Protein AF-A0A839Z1C5-F1 (afdb_monomer)

Secondary structure (DSSP, 8-state):
-HHHHHH-SEEE-SSPPPGGG--SSEEE-HHHHHHHSSEEEE-SSS-EEEEHHHHHTT-GGGTTSSTTS--

Solvent-accessible surface area (backbone atoms only — not comparable to full-atom values): 4427 Å² total; per-residue (Å²): 110,51,68,61,35,39,71,27,53,66,43,77,40,85,54,74,71,64,78,91,26,55,30,72,73,39,73,43,22,36,64,51,36,71,63,31,49,57,76,48,81,44,92,52,102,72,67,49,76,49,36,47,43,74,74,61,58,92,49,79,91,58,77,75,74,66,79,69,77,83,111

Foldseek 3Di:
DLVVLCDAQEDAEAADDDPSSHHPHYYHYVVNCVVQPDWDWDPDPDTDIHGPPVVVDDDPVVPPVPPVVPD

Sequence (71 aa):
MIHACAAADIVVAERRKPRAGTPRWLKLDRLALEEGGGLAIYFERTPRIKSVRDRVGAHPWRAGADRRKDQ

Structure (mmCIF, N/CA/C/O backbone):
data_AF-A0A839Z1C5-F1
#
_entry.id   AF-A0A839Z1C5-F1
#
loop_
_atom_site.group_PDB
_atom_site.id
_atom_site.type_symbol
_atom_site.label_atom_id
_atom_site.label_alt_id
_atom_site.label_comp_id
_atom_site.label_asym_id
_atom_site.label_entity_id
_atom_site.label_seq_id
_atom_site.pdbx_PDB_ins_code
_atom_site.Cartn_x
_atom_site.Cartn_y
_atom_site.Cartn_z
_atom_site.occupancy
_atom_site.B_iso_or_equiv
_atom_site.auth_seq_id
_atom_site.auth_comp_id
_atom_site.auth_asym_id
_atom_site.auth_atom_id
_atom_site.pdbx_PDB_model_num
ATOM 1 N N . MET A 1 1 ? -13.474 14.490 7.118 1.00 72.19 1 MET A N 1
ATOM 2 C CA . MET A 1 1 ? -12.975 13.437 6.195 1.00 72.19 1 MET A CA 1
ATOM 3 C C . MET A 1 1 ? -11.869 12.555 6.788 1.00 72.19 1 MET A C 1
ATOM 5 O O . MET A 1 1 ? -11.863 11.374 6.483 1.00 72.19 1 MET A O 1
ATOM 9 N N . ILE A 1 2 ? -10.976 13.065 7.654 1.00 84.38 2 ILE A N 1
ATOM 10 C CA . ILE A 1 2 ? -9.922 12.266 8.327 1.00 84.38 2 ILE A CA 1
ATOM 11 C C . ILE A 1 2 ? -10.485 11.020 9.033 1.00 84.38 2 ILE A C 1
ATOM 13 O O . ILE A 1 2 ? -9.961 9.930 8.832 1.00 84.38 2 ILE A O 1
ATOM 17 N N . HIS A 1 3 ? -11.591 11.165 9.770 1.00 88.06 3 HIS A N 1
ATOM 18 C CA . HIS A 1 3 ? -12.241 10.052 10.473 1.00 88.06 3 HIS A CA 1
ATOM 19 C C . HIS A 1 3 ? -12.699 8.922 9.543 1.00 88.06 3 HIS A C 1
ATOM 21 O O . HIS A 1 3 ? -12.486 7.759 9.857 1.00 88.06 3 HIS A O 1
ATOM 27 N N . ALA A 1 4 ? -13.265 9.250 8.379 1.00 87.25 4 ALA A N 1
ATOM 28 C CA . ALA A 1 4 ? -13.689 8.240 7.411 1.00 87.25 4 ALA A CA 1
ATOM 29 C C . ALA A 1 4 ? -12.490 7.473 6.830 1.00 87.25 4 ALA A C 1
ATOM 31 O O . ALA A 1 4 ? -12.549 6.258 6.694 1.00 87.25 4 ALA A O 1
ATOM 32 N N . CYS A 1 5 ? -11.377 8.163 6.547 1.00 90.75 5 CYS A N 1
ATOM 33 C CA . CYS A 1 5 ? -10.151 7.500 6.099 1.00 90.75 5 CYS A CA 1
ATOM 34 C C . CYS A 1 5 ? -9.559 6.591 7.183 1.00 90.75 5 CYS A C 1
ATOM 36 O O . CYS A 1 5 ? -9.132 5.489 6.868 1.00 90.75 5 CYS A O 1
ATOM 38 N N . ALA A 1 6 ? -9.546 7.040 8.441 1.00 91.56 6 ALA A N 1
ATOM 39 C CA . ALA A 1 6 ? -9.029 6.257 9.563 1.00 91.56 6 ALA A CA 1
ATOM 40 C C . ALA A 1 6 ? -9.897 5.024 9.879 1.00 91.56 6 ALA A C 1
ATOM 42 O O . ALA A 1 6 ? -9.387 4.012 10.351 1.00 91.56 6 ALA A O 1
ATOM 43 N N . ALA A 1 7 ? -11.203 5.101 9.608 1.00 93.44 7 ALA A N 1
ATOM 44 C CA . ALA A 1 7 ? -12.129 3.986 9.781 1.00 93.44 7 ALA A CA 1
ATOM 45 C C . ALA A 1 7 ? -12.086 2.972 8.625 1.00 93.44 7 ALA A C 1
ATOM 47 O O . ALA A 1 7 ? -12.486 1.827 8.813 1.00 93.44 7 ALA A O 1
ATOM 48 N N . ALA A 1 8 ? -11.618 3.374 7.443 1.00 94.62 8 ALA A N 1
ATOM 49 C CA . ALA A 1 8 ? -11.553 2.509 6.275 1.0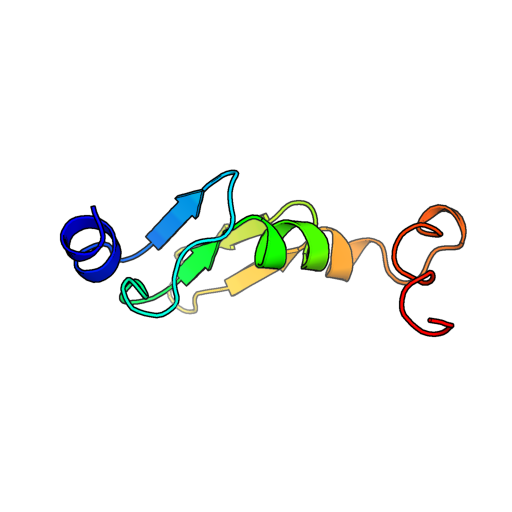0 94.62 8 ALA A CA 1
ATOM 50 C C . ALA A 1 8 ? -10.383 1.518 6.353 1.00 94.62 8 ALA A C 1
ATOM 52 O O . ALA A 1 8 ? -9.289 1.845 6.822 1.00 94.62 8 ALA A O 1
ATOM 53 N N . ASP A 1 9 ? -10.586 0.320 5.806 1.00 95.19 9 ASP A N 1
ATOM 54 C CA . ASP A 1 9 ? -9.504 -0.652 5.640 1.00 95.19 9 ASP A CA 1
ATOM 55 C C . ASP A 1 9 ? -8.560 -0.240 4.505 1.00 95.19 9 ASP A C 1
ATOM 57 O O . ASP A 1 9 ? -7.335 -0.297 4.646 1.00 95.19 9 ASP A O 1
ATOM 61 N N . ILE A 1 10 ? -9.126 0.248 3.398 1.00 94.62 10 ILE A N 1
ATOM 62 C CA . ILE A 1 10 ? -8.384 0.666 2.208 1.00 94.62 10 ILE A CA 1
ATOM 63 C C . ILE A 1 10 ? -8.881 2.028 1.741 1.00 94.62 10 ILE A C 1
ATOM 65 O O . ILE A 1 10 ? -10.077 2.240 1.555 1.00 94.62 10 ILE A O 1
ATOM 69 N N . VAL A 1 11 ? -7.947 2.944 1.498 1.00 95.19 11 VAL A N 1
ATOM 70 C CA . VAL A 1 11 ? -8.233 4.255 0.905 1.00 95.19 11 VAL A CA 1
ATOM 71 C C . VAL A 1 11 ? -7.503 4.370 -0.422 1.00 95.19 11 VAL A C 1
ATOM 73 O O . VAL A 1 11 ? -6.278 4.263 -0.464 1.00 95.19 11 VAL A O 1
ATOM 76 N N . VAL A 1 12 ? -8.253 4.662 -1.486 1.00 94.00 12 VAL A N 1
ATOM 77 C CA . VAL A 1 12 ? -7.721 5.030 -2.803 1.00 94.00 12 VAL A CA 1
ATOM 78 C C . VAL A 1 12 ? -8.074 6.485 -3.078 1.00 94.00 12 VAL A C 1
ATOM 80 O O . VAL A 1 12 ? -9.223 6.894 -2.905 1.00 94.00 12 VAL A O 1
ATOM 83 N N . ALA A 1 13 ? -7.091 7.292 -3.465 1.00 92.88 13 ALA A N 1
ATOM 84 C CA . ALA A 1 13 ? -7.324 8.698 -3.758 1.00 92.88 13 ALA A CA 1
ATOM 85 C C . ALA A 1 13 ? -6.351 9.259 -4.794 1.00 92.88 13 ALA A C 1
ATOM 87 O O . ALA A 1 13 ? -5.148 9.030 -4.731 1.00 92.88 13 ALA A O 1
ATOM 88 N N . GLU A 1 14 ? -6.870 10.109 -5.678 1.00 91.12 14 GLU A N 1
ATOM 89 C CA . GLU A 1 14 ? -6.074 10.818 -6.687 1.00 91.12 14 GLU A CA 1
ATOM 90 C C . GLU A 1 14 ? -5.055 11.796 -6.068 1.00 91.12 14 GLU A C 1
ATOM 92 O O . GLU A 1 14 ? -3.985 12.035 -6.618 1.00 91.12 14 GLU A O 1
ATOM 97 N N . ARG A 1 15 ? -5.368 12.374 -4.900 1.00 91.50 15 ARG A N 1
ATOM 98 C CA . ARG A 1 15 ? -4.520 13.354 -4.196 1.00 91.50 15 ARG A CA 1
ATOM 99 C C . ARG A 1 15 ? -3.824 12.721 -2.994 1.00 91.50 15 ARG A C 1
ATOM 101 O O . ARG A 1 15 ? -4.376 11.815 -2.372 1.00 91.50 15 ARG A O 1
ATOM 108 N N . ARG A 1 16 ? -2.656 13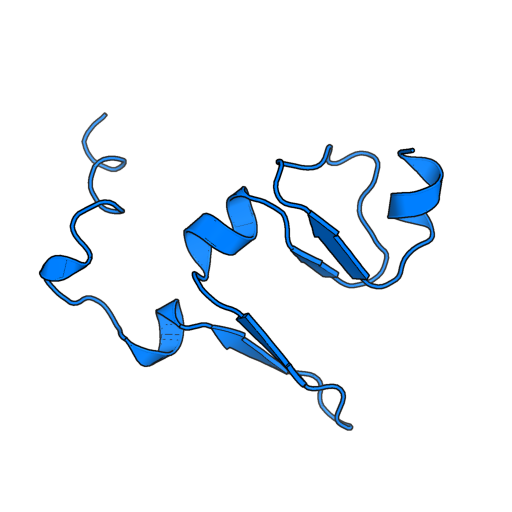.260 -2.613 1.00 91.12 16 ARG A N 1
ATOM 109 C CA . ARG A 1 16 ? -1.944 12.881 -1.376 1.00 91.12 16 ARG A CA 1
ATOM 110 C C . ARG A 1 16 ? -2.865 13.009 -0.163 1.00 91.12 16 ARG A C 1
ATOM 112 O O . ARG A 1 16 ? -3.568 14.012 -0.021 1.00 91.12 16 ARG A O 1
ATOM 119 N N . LYS A 1 17 ? -2.847 12.006 0.718 1.00 89.38 17 LYS A N 1
ATOM 120 C CA . LYS A 1 17 ? -3.653 12.011 1.943 1.00 89.38 17 LYS A CA 1
ATOM 121 C C . LYS A 1 17 ? -2.803 12.352 3.171 1.00 89.38 17 LYS A C 1
ATOM 123 O O . LYS A 1 17 ? -1.672 11.868 3.273 1.00 89.38 17 LYS A O 1
ATOM 128 N N . PRO A 1 18 ? -3.337 13.156 4.115 1.00 84.81 18 PRO A N 1
ATOM 129 C CA . PRO A 1 18 ? -2.648 13.467 5.362 1.00 84.81 18 PRO A CA 1
ATOM 130 C C . PRO A 1 18 ? -2.334 12.206 6.166 1.00 84.81 18 PRO A C 1
ATOM 132 O O . PRO A 1 18 ? -3.138 11.276 6.213 1.00 84.81 18 PRO A O 1
ATOM 135 N N . ARG A 1 19 ? -1.201 12.211 6.873 1.00 83.44 19 ARG A N 1
ATOM 136 C CA . ARG A 1 19 ? -0.780 11.093 7.731 1.00 83.44 19 ARG A CA 1
ATOM 137 C C . ARG A 1 19 ? -1.728 10.856 8.918 1.00 83.44 19 ARG A C 1
ATOM 139 O O . ARG A 1 19 ? -1.868 9.725 9.364 1.00 83.44 19 ARG A O 1
ATOM 146 N N . ALA A 1 20 ? -2.431 11.893 9.375 1.00 83.75 20 ALA A N 1
ATOM 147 C CA . ALA A 1 20 ? -3.403 11.806 10.470 1.00 83.75 20 ALA A CA 1
ATOM 148 C C . ALA A 1 20 ? -4.639 10.936 10.155 1.00 83.75 20 ALA A C 1
ATOM 150 O O . ALA A 1 20 ? -5.322 10.501 11.071 1.00 83.75 20 ALA A O 1
ATOM 151 N N . GLY A 1 21 ? -4.937 10.674 8.875 1.00 85.81 21 GLY A N 1
ATOM 152 C CA . GLY A 1 21 ? -6.038 9.803 8.443 1.00 85.81 21 GLY A CA 1
ATOM 153 C C . GLY A 1 21 ? -5.540 8.497 7.838 1.00 85.81 21 GLY A C 1
ATOM 154 O O . GLY A 1 21 ? -6.004 8.125 6.762 1.00 85.81 21 GLY A O 1
ATOM 155 N N . THR A 1 22 ? -4.536 7.867 8.456 1.00 89.25 22 THR A N 1
ATOM 156 C CA . THR A 1 22 ? -3.978 6.606 7.950 1.00 89.25 22 THR A CA 1
ATOM 157 C C . THR A 1 22 ? -5.026 5.492 8.096 1.00 89.25 22 THR A C 1
ATOM 159 O O . THR A 1 22 ? -5.520 5.295 9.205 1.00 89.25 22 THR A O 1
ATOM 162 N N . PRO A 1 23 ? -5.397 4.804 7.001 1.00 93.25 23 PRO A N 1
ATOM 163 C CA . PRO A 1 23 ? -6.353 3.701 7.034 1.00 93.25 23 PRO A CA 1
ATOM 164 C C . PRO A 1 23 ? -5.771 2.482 7.744 1.00 93.25 23 PRO A C 1
ATOM 166 O O . PRO A 1 23 ? -4.557 2.384 7.929 1.00 93.25 23 PRO A O 1
ATOM 169 N N . ARG A 1 24 ? -6.637 1.533 8.105 1.00 92.00 24 ARG A N 1
ATOM 170 C CA . ARG A 1 24 ? -6.244 0.370 8.911 1.00 92.00 24 ARG A CA 1
ATOM 171 C C . ARG A 1 24 ? -5.201 -0.489 8.200 1.00 92.00 24 ARG A C 1
ATOM 173 O O . ARG A 1 24 ? -4.273 -0.949 8.860 1.00 92.00 24 ARG A O 1
ATOM 180 N N . TRP A 1 25 ? -5.343 -0.707 6.888 1.00 93.19 25 TRP A N 1
ATOM 181 C CA . TRP A 1 25 ? -4.484 -1.637 6.143 1.00 93.19 25 TRP A CA 1
ATOM 182 C C . TRP A 1 25 ? -3.690 -0.986 5.015 1.00 93.19 25 TRP A C 1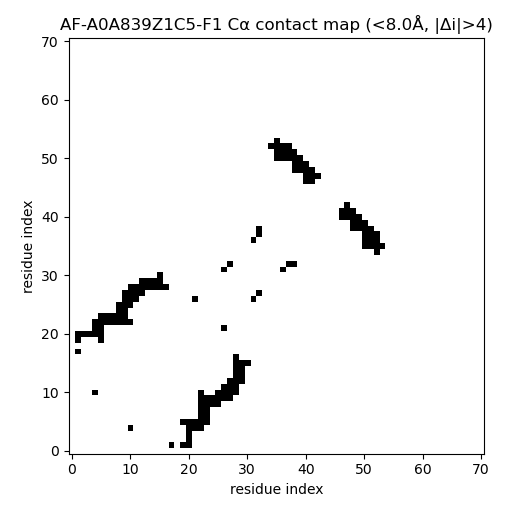
ATOM 184 O O . TRP A 1 25 ? -2.482 -1.197 4.935 1.00 93.19 25 TRP A O 1
ATOM 194 N N . LEU A 1 26 ? -4.330 -0.229 4.117 1.00 93.44 26 LEU A N 1
ATOM 195 C CA . LEU A 1 26 ? -3.658 0.206 2.889 1.00 93.44 26 LEU A CA 1
ATOM 196 C C . LEU A 1 26 ? -4.067 1.606 2.432 1.00 93.44 26 LEU A C 1
ATOM 198 O O . LEU A 1 26 ? -5.243 1.909 2.230 1.00 93.44 26 LEU A O 1
ATOM 202 N N . LYS A 1 27 ? -3.059 2.449 2.190 1.00 94.56 27 LYS A N 1
ATOM 203 C CA . LYS A 1 27 ? -3.218 3.801 1.648 1.00 94.56 27 LYS A CA 1
ATOM 204 C C . LYS A 1 27 ? -2.627 3.885 0.241 1.00 94.56 27 LYS A C 1
ATOM 206 O O . LYS A 1 27 ? -1.409 3.903 0.093 1.00 94.56 27 LYS A O 1
ATOM 211 N N . LEU A 1 28 ? -3.484 4.004 -0.769 1.00 94.62 28 LEU A N 1
ATOM 212 C CA . LEU A 1 28 ? -3.108 4.205 -2.171 1.00 94.62 28 LEU A CA 1
ATOM 213 C C . LEU A 1 28 ? -3.446 5.635 -2.605 1.00 94.62 28 LEU A C 1
ATOM 215 O O . LEU A 1 28 ? -4.481 5.898 -3.216 1.00 94.62 28 LEU A O 1
ATOM 219 N N . ASP A 1 29 ? -2.581 6.575 -2.231 1.00 93.69 29 ASP A N 1
ATOM 220 C CA . ASP A 1 29 ? -2.678 7.971 -2.657 1.00 93.69 29 ASP A CA 1
ATOM 221 C C . ASP A 1 29 ? -1.693 8.291 -3.793 1.00 93.69 29 ASP A C 1
ATOM 223 O O . ASP A 1 29 ? -0.918 7.435 -4.222 1.00 93.69 29 ASP A O 1
ATOM 227 N N . ARG A 1 30 ? -1.696 9.541 -4.270 1.00 92.88 30 ARG A N 1
ATOM 228 C CA . ARG A 1 30 ? -0.801 10.002 -5.343 1.00 92.88 30 ARG A CA 1
ATOM 229 C C . ARG A 1 30 ? 0.660 9.583 -5.166 1.00 92.88 30 ARG A C 1
ATOM 231 O O . ARG A 1 30 ? 1.285 9.223 -6.150 1.00 92.88 30 ARG A O 1
ATOM 238 N N . LEU A 1 31 ? 1.204 9.637 -3.947 1.00 91.44 31 LEU A N 1
ATOM 239 C CA . LEU A 1 31 ? 2.606 9.278 -3.722 1.00 91.44 31 LEU A CA 1
ATOM 240 C C . LEU A 1 31 ? 2.824 7.779 -3.957 1.00 91.44 31 LEU A C 1
ATOM 242 O O . LEU A 1 31 ? 3.739 7.405 -4.682 1.00 91.44 31 LEU A O 1
ATOM 246 N N . ALA A 1 32 ? 1.950 6.939 -3.396 1.00 91.81 32 ALA A N 1
ATOM 247 C CA . ALA A 1 32 ? 2.015 5.490 -3.577 1.00 91.81 32 ALA A CA 1
ATOM 248 C C . ALA A 1 32 ? 1.805 5.075 -5.045 1.00 91.81 32 ALA A C 1
ATOM 250 O O . ALA A 1 32 ? 2.441 4.136 -5.515 1.00 91.81 32 ALA A O 1
ATOM 251 N N . LEU A 1 33 ? 0.941 5.780 -5.783 1.00 91.62 33 LEU A N 1
ATOM 252 C CA . LEU A 1 33 ? 0.671 5.507 -7.200 1.00 91.62 33 LEU A CA 1
ATOM 253 C C . LEU A 1 33 ? 1.774 6.034 -8.131 1.00 91.62 33 LEU A C 1
ATOM 255 O O . LEU A 1 33 ? 2.097 5.379 -9.116 1.00 91.62 33 LEU A O 1
ATOM 259 N N . GLU A 1 34 ? 2.396 7.175 -7.825 1.00 90.44 34 GLU A N 1
ATOM 260 C CA . GLU A 1 34 ? 3.598 7.653 -8.532 1.00 90.44 34 GLU A CA 1
ATOM 261 C C . GLU A 1 34 ? 4.776 6.684 -8.334 1.00 90.44 34 GLU A C 1
ATOM 263 O O . GLU A 1 34 ? 5.596 6.480 -9.233 1.00 90.44 34 GLU A O 1
ATOM 268 N N . GLU A 1 35 ? 4.850 6.056 -7.159 1.00 87.88 35 GLU A N 1
ATOM 269 C CA . GLU A 1 35 ? 5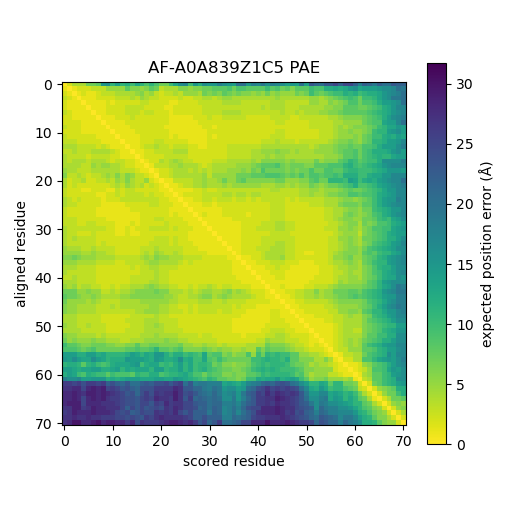.831 5.023 -6.872 1.00 87.88 35 GLU A CA 1
ATOM 270 C C . GLU A 1 35 ? 5.490 3.708 -7.592 1.00 87.88 35 GLU A C 1
ATOM 272 O O . GLU A 1 35 ? 6.223 3.274 -8.468 1.00 87.88 35 GLU A O 1
ATOM 277 N N . GLY A 1 36 ? 4.358 3.071 -7.314 1.00 88.06 36 GLY A N 1
ATOM 278 C CA . GLY A 1 36 ? 4.040 1.757 -7.888 1.00 88.06 36 GLY A CA 1
ATOM 279 C C . GLY A 1 36 ? 3.629 1.763 -9.368 1.00 88.06 36 GLY A C 1
ATOM 280 O O . GLY A 1 36 ? 3.704 0.730 -10.040 1.00 88.06 36 GLY A O 1
ATOM 281 N N . GLY A 1 37 ? 3.181 2.903 -9.898 1.00 88.50 37 GLY A N 1
ATOM 282 C CA . GLY A 1 37 ? 2.377 2.949 -11.118 1.00 88.50 37 GLY A CA 1
ATOM 283 C C . GLY A 1 37 ? 0.994 2.332 -10.877 1.00 88.50 37 GLY A C 1
ATOM 284 O O . GLY A 1 37 ? 0.356 2.575 -9.854 1.00 88.50 37 GLY A O 1
ATOM 285 N N . GLY A 1 38 ? 0.526 1.498 -11.809 1.00 90.94 38 GLY A N 1
ATOM 286 C CA . GLY A 1 38 ? -0.682 0.694 -11.600 1.00 90.94 38 GLY A CA 1
ATOM 287 C C . GLY A 1 38 ? -0.474 -0.381 -10.527 1.00 90.94 38 GLY A C 1
ATOM 288 O O . GLY A 1 38 ? 0.592 -0.994 -10.463 1.00 90.94 38 GLY A O 1
ATOM 289 N N . LEU A 1 39 ? -1.498 -0.634 -9.709 1.00 94.50 39 LEU A N 1
ATOM 290 C CA . LEU A 1 39 ? -1.471 -1.612 -8.619 1.00 94.50 39 LEU A CA 1
ATOM 291 C C . LEU A 1 39 ? -2.622 -2.613 -8.760 1.00 94.50 39 LEU A C 1
ATOM 293 O O . LEU A 1 39 ? -3.749 -2.229 -9.061 1.00 94.50 39 LEU A O 1
ATOM 297 N N . ALA A 1 40 ? -2.343 -3.886 -8.490 1.00 95.00 40 ALA A N 1
ATOM 298 C CA . ALA A 1 40 ? -3.342 -4.940 -8.339 1.00 95.00 40 ALA A CA 1
ATOM 299 C C . ALA A 1 40 ? -3.275 -5.509 -6.916 1.00 95.00 40 ALA A C 1
ATOM 301 O O . ALA A 1 40 ? -2.205 -5.928 -6.466 1.00 95.00 40 ALA A O 1
ATOM 302 N N . ILE A 1 41 ? -4.415 -5.528 -6.225 1.00 94.75 41 ILE A N 1
ATOM 303 C CA . ILE A 1 41 ? -4.553 -6.011 -4.845 1.00 94.75 41 ILE A CA 1
ATOM 304 C C . ILE A 1 41 ? -5.229 -7.382 -4.883 1.00 94.75 41 ILE A C 1
ATOM 306 O O . ILE A 1 41 ? -6.285 -7.532 -5.494 1.00 94.75 41 ILE A O 1
ATOM 310 N N . TYR A 1 42 ? -4.623 -8.376 -4.236 1.00 96.00 42 TYR A N 1
ATOM 311 C CA . TYR A 1 42 ? -5.145 -9.739 -4.164 1.00 96.00 42 TYR A CA 1
ATOM 312 C C . TYR A 1 42 ? -5.537 -10.065 -2.719 1.00 96.00 42 TYR A C 1
ATOM 314 O O . TYR A 1 42 ? -4.678 -10.091 -1.836 1.00 96.00 42 TYR A O 1
ATOM 322 N N . PHE A 1 43 ? -6.828 -10.325 -2.496 1.00 95.50 43 PHE A N 1
ATOM 323 C CA . PHE A 1 43 ? -7.411 -10.697 -1.198 1.00 95.50 43 PHE A CA 1
ATOM 324 C C . PHE A 1 43 ? -7.517 -12.218 -1.054 1.00 95.50 43 PHE A C 1
ATOM 326 O O . PHE A 1 43 ? -8.602 -12.783 -0.959 1.00 95.50 43 PHE A O 1
ATOM 333 N N . GLU A 1 44 ? -6.377 -12.892 -1.108 1.00 94.25 44 GLU A N 1
ATOM 334 C CA . GLU A 1 44 ? -6.276 -14.334 -0.870 1.00 94.25 44 GLU A CA 1
ATOM 335 C C . GLU A 1 44 ? -5.776 -14.613 0.557 1.00 94.25 44 GLU A C 1
ATOM 337 O O . GLU A 1 44 ? -5.484 -13.683 1.311 1.00 94.25 44 GLU A O 1
ATOM 342 N N . ARG A 1 45 ? -5.659 -15.894 0.945 1.00 95.56 45 ARG A N 1
ATOM 343 C CA . ARG A 1 45 ? -5.210 -16.292 2.297 1.00 95.56 45 ARG A CA 1
ATOM 344 C C . ARG A 1 45 ? -3.889 -15.626 2.707 1.00 95.56 45 ARG A C 1
ATOM 346 O O . ARG A 1 45 ? -3.699 -15.319 3.880 1.00 95.56 45 ARG A O 1
ATOM 353 N N . THR A 1 46 ? -3.005 -15.391 1.741 1.00 95.31 46 THR A N 1
ATOM 354 C CA . THR A 1 46 ? -1.807 -14.564 1.899 1.00 95.31 46 THR A CA 1
ATOM 355 C C . THR A 1 46 ? -1.954 -13.328 1.011 1.00 95.31 46 THR A C 1
ATOM 357 O O . THR A 1 46 ? -1.757 -13.437 -0.199 1.00 95.31 46 THR A O 1
ATOM 360 N N . PRO A 1 47 ? -2.317 -12.158 1.560 1.00 93.88 47 PRO A N 1
ATOM 361 C CA . PRO A 1 47 ? -2.563 -10.975 0.750 1.00 93.88 47 PRO A CA 1
ATOM 362 C C . PRO A 1 47 ? -1.282 -10.508 0.059 1.00 93.88 47 PRO A C 1
ATOM 364 O O . PRO A 1 47 ? -0.199 -10.513 0.646 1.00 93.88 47 PRO A O 1
ATOM 367 N N . ARG A 1 48 ? -1.410 -10.060 -1.193 1.00 94.19 48 ARG A N 1
ATOM 368 C CA . 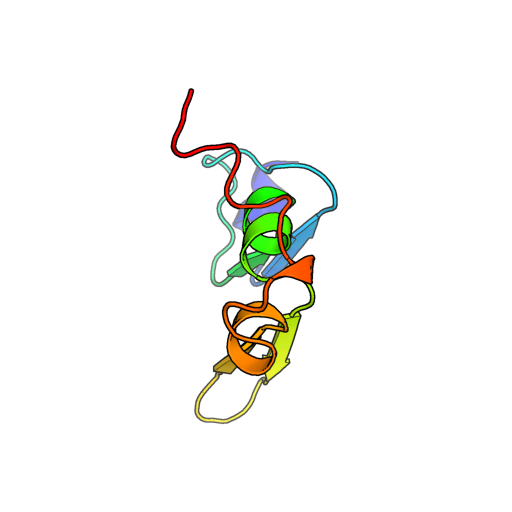ARG A 1 48 ? -0.289 -9.486 -1.947 1.00 94.19 48 ARG A CA 1
ATOM 369 C C . ARG A 1 48 ? -0.720 -8.326 -2.821 1.00 94.19 48 ARG A C 1
ATOM 371 O O . ARG A 1 48 ? -1.840 -8.275 -3.328 1.00 94.19 48 ARG A O 1
ATOM 378 N N . ILE A 1 49 ? 0.229 -7.434 -3.056 1.00 94.19 49 ILE A N 1
ATOM 379 C CA . ILE A 1 49 ? 0.105 -6.326 -3.995 1.00 94.19 49 ILE A CA 1
ATOM 380 C C . ILE A 1 49 ? 1.109 -6.574 -5.116 1.00 94.19 49 ILE A C 1
ATOM 382 O O . ILE A 1 49 ? 2.248 -6.954 -4.859 1.00 94.19 49 ILE A O 1
ATOM 386 N N . LYS A 1 50 ? 0.678 -6.397 -6.365 1.00 94.88 50 LYS A N 1
ATOM 387 C CA . LYS A 1 50 ? 1.576 -6.386 -7.525 1.00 94.88 50 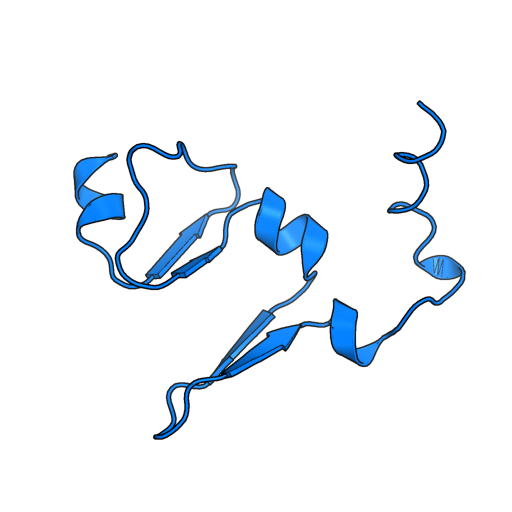LYS A CA 1
ATOM 388 C C . LYS A 1 50 ? 1.536 -5.010 -8.159 1.00 94.88 50 LYS A C 1
ATOM 390 O O . LYS A 1 50 ? 0.445 -4.512 -8.435 1.00 94.88 50 LYS A O 1
ATOM 395 N N . SER A 1 51 ? 2.702 -4.431 -8.424 1.00 93.44 51 SER A N 1
ATOM 396 C CA . SER A 1 51 ? 2.797 -3.149 -9.111 1.00 93.44 51 SER A CA 1
ATOM 397 C C . SER A 1 51 ? 3.291 -3.300 -10.548 1.00 93.44 51 SER A C 1
ATOM 399 O O . SER A 1 51 ? 4.013 -4.239 -10.902 1.00 93.44 51 SER A O 1
ATOM 401 N N . VAL A 1 52 ? 2.902 -2.358 -11.407 1.00 91.31 52 VAL A N 1
ATOM 402 C CA . VAL A 1 52 ? 3.502 -2.215 -12.739 1.00 91.31 52 VAL A CA 1
ATOM 403 C C . VAL A 1 52 ? 4.993 -1.917 -12.597 1.00 91.31 52 VAL A C 1
ATOM 405 O O . VAL A 1 52 ? 5.790 -2.414 -13.400 1.00 91.31 52 VAL A O 1
ATOM 408 N N . ARG A 1 53 ? 5.387 -1.162 -11.555 1.00 88.12 53 ARG A N 1
ATOM 409 C CA . ARG A 1 53 ? 6.793 -0.898 -11.245 1.00 88.12 53 ARG A CA 1
ATOM 410 C C . ARG A 1 53 ? 7.595 -2.196 -11.168 1.00 88.12 53 ARG A C 1
ATOM 412 O O . ARG A 1 53 ? 8.588 -2.281 -11.892 1.00 88.12 53 ARG A O 1
ATOM 419 N N . ASP A 1 54 ? 7.125 -3.177 -10.400 1.00 88.12 54 ASP A N 1
ATOM 420 C CA . ASP A 1 54 ? 7.815 -4.456 -10.171 1.00 88.12 54 ASP A CA 1
ATOM 421 C C . ASP A 1 54 ? 7.954 -5.279 -11.452 1.00 88.12 54 ASP A C 1
ATOM 423 O O . ASP A 1 54 ? 8.968 -5.932 -11.671 1.00 88.12 54 ASP A O 1
ATOM 427 N N . ARG A 1 55 ? 6.937 -5.245 -12.321 1.00 85.06 55 ARG A N 1
ATOM 428 C CA . ARG A 1 55 ? 6.922 -6.055 -13.550 1.00 85.06 55 ARG A CA 1
ATOM 429 C C . ARG A 1 55 ? 7.768 -5.481 -14.675 1.00 85.06 55 ARG A C 1
ATOM 431 O O . ARG A 1 55 ? 8.341 -6.236 -15.446 1.00 85.06 55 ARG A O 1
ATOM 438 N N . VAL A 1 56 ? 7.788 -4.157 -14.804 1.00 83.00 56 VAL A N 1
ATOM 439 C CA . VAL A 1 56 ? 8.415 -3.472 -15.943 1.00 83.00 56 VAL A CA 1
ATOM 440 C C . VAL A 1 56 ? 9.846 -3.000 -15.606 1.00 83.00 56 VAL A C 1
ATOM 442 O O . VAL A 1 56 ? 10.511 -2.447 -16.460 1.00 83.00 56 VAL A O 1
ATOM 445 N N . GLY A 1 57 ? 10.380 -3.226 -14.397 1.00 76.25 57 GLY A N 1
ATOM 446 C CA . GLY A 1 57 ? 11.820 -3.047 -14.115 1.00 76.25 57 GLY A CA 1
ATOM 447 C C . GLY A 1 57 ? 12.399 -1.646 -14.404 1.00 76.25 57 GLY A C 1
ATOM 448 O O . GLY A 1 57 ? 11.675 -0.662 -14.506 1.00 76.25 57 GLY A O 1
ATOM 449 N N . ALA A 1 58 ? 13.719 -1.500 -14.515 1.00 74.50 58 ALA A N 1
ATOM 450 C CA . ALA A 1 58 ? 14.375 -0.201 -14.731 1.00 74.50 58 ALA A CA 1
ATOM 451 C C . ALA A 1 58 ? 14.603 0.105 -16.225 1.00 74.50 58 ALA A C 1
ATOM 453 O O . ALA A 1 58 ? 15.737 0.241 -16.673 1.00 74.50 58 ALA A O 1
ATOM 454 N N . HIS A 1 59 ? 13.535 0.176 -17.026 1.00 74.25 59 HIS A N 1
ATOM 455 C CA . HIS A 1 59 ? 13.686 0.478 -18.455 1.00 74.25 59 HIS A CA 1
ATOM 456 C C . HIS A 1 59 ? 13.981 1.964 -18.750 1.00 74.25 59 HIS A C 1
ATOM 458 O O . HIS A 1 59 ? 13.428 2.831 -18.069 1.00 74.25 59 HIS A O 1
ATOM 464 N N . PRO A 1 60 ? 14.750 2.284 -19.814 1.00 72.31 60 PRO A N 1
ATOM 465 C CA . PRO A 1 60 ? 15.156 3.658 -20.149 1.00 72.31 60 PRO A CA 1
ATOM 466 C C . PRO A 1 60 ? 14.000 4.637 -20.391 1.00 72.31 60 PRO A C 1
ATOM 468 O O . PRO A 1 60 ? 14.074 5.802 -20.015 1.00 7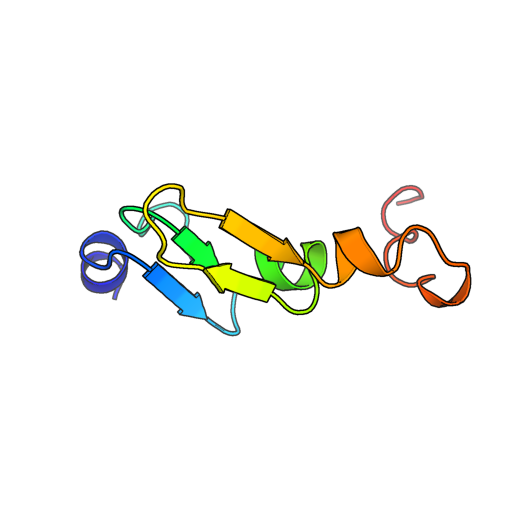2.31 60 PRO A O 1
ATOM 471 N N . TRP A 1 61 ? 12.881 4.177 -20.957 1.00 74.12 61 TRP A N 1
ATOM 472 C CA . TRP A 1 61 ? 11.697 5.017 -21.192 1.00 74.12 61 TRP A CA 1
ATOM 473 C C . TRP A 1 61 ? 10.913 5.351 -19.914 1.00 74.12 61 TRP A C 1
ATOM 475 O O . TRP A 1 61 ? 9.952 6.115 -19.958 1.00 74.12 61 TRP A O 1
ATOM 485 N N . ARG A 1 62 ? 11.322 4.819 -18.755 1.00 70.12 62 ARG A N 1
ATOM 486 C CA . ARG A 1 62 ? 10.837 5.284 -17.448 1.00 70.12 62 ARG A CA 1
ATOM 487 C C . ARG 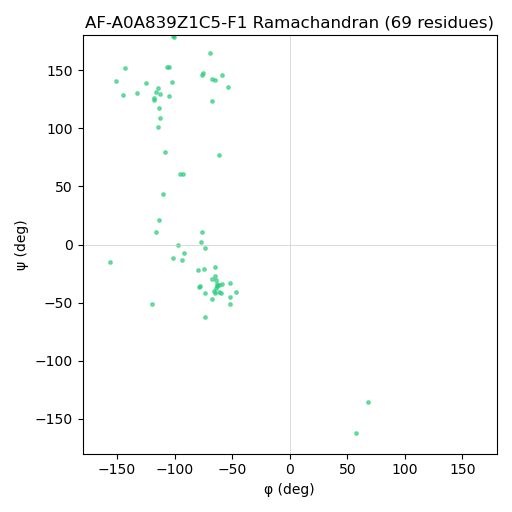A 1 62 ? 11.483 6.596 -16.999 1.00 70.12 62 ARG A C 1
ATOM 489 O O . ARG A 1 62 ? 11.185 7.034 -15.886 1.00 70.12 62 ARG A O 1
ATOM 496 N N . ALA A 1 63 ? 12.354 7.208 -17.812 1.00 61.81 63 ALA A N 1
ATOM 497 C CA . ALA A 1 63 ? 13.039 8.473 -17.539 1.00 61.81 63 ALA A CA 1
ATOM 498 C C . ALA A 1 63 ? 12.057 9.654 -17.370 1.00 61.81 63 ALA A C 1
ATOM 500 O O . ALA A 1 63 ? 11.848 10.504 -18.230 1.00 61.81 63 ALA A O 1
ATOM 501 N N . GLY A 1 64 ? 11.462 9.665 -16.185 1.00 57.62 64 GLY A N 1
ATOM 502 C CA . GLY A 1 64 ? 10.663 10.692 -15.531 1.00 57.62 64 GLY A CA 1
ATOM 503 C C . GLY A 1 64 ? 10.693 10.513 -14.003 1.00 57.62 64 GLY A C 1
ATOM 504 O O . GLY A 1 64 ? 10.371 11.449 -13.281 1.00 57.62 64 GLY A O 1
ATOM 505 N N . ALA A 1 65 ? 11.143 9.347 -13.504 1.00 54.53 65 ALA A N 1
ATOM 506 C CA . ALA A 1 65 ? 11.337 9.052 -12.080 1.00 54.53 65 ALA A CA 1
ATOM 507 C C . ALA A 1 65 ? 12.770 9.308 -11.555 1.00 54.53 65 ALA A C 1
ATOM 509 O O . ALA A 1 65 ? 12.959 9.356 -10.342 1.00 54.53 65 ALA A O 1
ATOM 510 N N . ASP A 1 66 ? 13.758 9.494 -12.439 1.00 52.41 66 ASP A N 1
ATOM 511 C CA . ASP A 1 66 ? 15.178 9.692 -12.076 1.00 52.41 66 ASP A CA 1
ATOM 512 C C . ASP A 1 66 ? 15.578 11.172 -11.917 1.00 52.41 66 ASP A C 1
ATOM 514 O O . ASP A 1 66 ? 16.636 11.506 -11.407 1.00 52.41 66 ASP A O 1
ATOM 518 N N . ARG A 1 67 ? 14.687 12.113 -12.251 1.00 51.84 67 ARG A N 1
ATOM 519 C CA . ARG A 1 67 ? 14.964 13.560 -12.153 1.00 51.84 67 ARG A CA 1
ATOM 520 C C . ARG A 1 67 ? 14.910 14.116 -10.714 1.00 51.84 67 ARG A C 1
ATOM 522 O O . ARG A 1 67 ? 14.866 15.324 -10.521 1.00 51.84 67 ARG A O 1
ATOM 529 N N . ARG A 1 68 ? 14.846 13.234 -9.708 1.00 51.72 68 ARG A N 1
ATOM 530 C CA . ARG A 1 68 ? 14.788 13.528 -8.260 1.00 51.72 68 ARG A CA 1
ATOM 531 C C . ARG A 1 68 ? 16.011 13.017 -7.488 1.00 51.72 68 ARG A C 1
ATOM 533 O O . ARG A 1 68 ? 15.965 12.977 -6.263 1.00 51.72 68 ARG A O 1
ATOM 540 N N . LYS A 1 69 ? 17.063 12.575 -8.182 1.00 46.97 69 LYS A N 1
ATOM 541 C CA . LYS A 1 69 ? 18.375 12.326 -7.568 1.00 46.97 69 LYS A CA 1
ATOM 542 C C . LYS A 1 69 ? 19.388 13.448 -7.822 1.00 46.97 69 LYS A C 1
ATOM 544 O O . LYS A 1 69 ? 20.373 13.510 -7.099 1.00 46.97 69 LYS A O 1
ATOM 549 N N . ASP A 1 70 ? 19.074 14.366 -8.738 1.00 50.00 70 ASP A N 1
ATOM 550 C CA . ASP A 1 70 ? 19.962 15.456 -9.168 1.00 50.00 70 ASP A CA 1
ATOM 551 C C . ASP A 1 70 ? 19.442 16.861 -8.783 1.00 50.00 70 ASP A C 1
ATOM 553 O O . ASP A 1 70 ? 19.813 17.853 -9.411 1.00 50.00 70 ASP A O 1
ATOM 557 N N . GLN A 1 71 ? 18.551 16.964 -7.787 1.00 44.50 71 GLN A N 1
ATOM 558 C CA . GLN A 1 71 ? 18.052 18.241 -7.253 1.00 44.50 71 GLN A CA 1
ATOM 559 C C . GLN A 1 71 ? 18.100 18.258 -5.729 1.00 44.50 71 GLN A C 1
ATO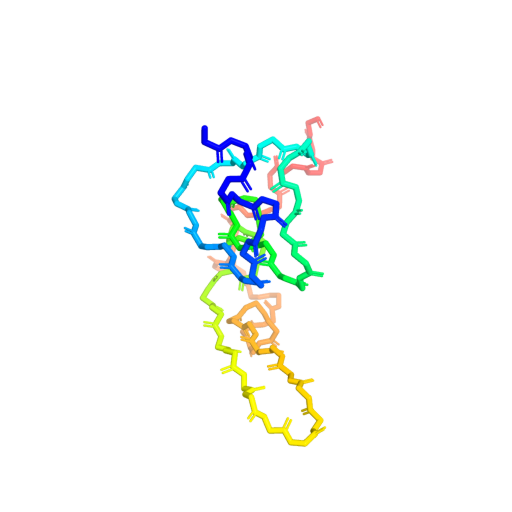M 561 O O . GLN A 1 71 ? 17.709 17.231 -5.128 1.00 44.50 71 GLN A O 1
#

Organism: NCBI:txid515949

Nearest PDB structures (foldseek):
  8axn-assembly1_A  TM=4.219E-01  e=6.332E+00  Shigella flexneri

Mean predicted aligned error: 7.04 Å

pLDDT: mean 84.69, std 13.9, range [44.5, 96.0]

Radius of gyration: 14.48 Å; Cα contacts (8 Å, |Δi|>4): 79; chains: 1; bounding box: 34×34×32 Å